Protein AF-A0A7V9MTL7-F1 (afdb_monomer)

pLDDT: mean 72.54, std 17.0, range [37.19, 96.12]

Radius of gyration: 35.77 Å; Cα contacts (8 Å, |Δi|>4): 108; chains: 1; bounding box: 99×98×56 Å

Solvent-accessible surface area (backbone atoms only — not comparable to full-atom values): 10541 Å² total; per-residue (Å²): 140,83,81,91,84,82,84,82,83,78,80,78,75,77,75,77,76,75,83,74,79,78,80,53,72,62,66,53,50,54,52,54,52,52,52,50,54,55,48,63,68,48,57,80,59,46,63,60,53,53,56,49,49,54,52,48,49,56,51,50,55,51,51,47,51,54,51,20,50,52,52,46,26,71,76,66,79,45,74,84,70,88,74,82,83,64,82,83,24,31,79,41,91,93,78,44,72,69,64,53,75,81,74,91,64,74,59,100,65,79,81,56,97,57,74,52,60,48,52,30,32,34,39,46,52,78,81,55,68,71,68,58,36,56,49,32,45,68,78,32,73,82,62,60,66,50,36,86,76,90,44,49,62,33,89,88,42,78,84,67,41,76,40,86,131

Mean predicted aligned error: 16.52 Å

Structure (mmCIF, N/CA/C/O backbone):
data_AF-A0A7V9MTL7-F1
#
_entry.id   AF-A0A7V9MTL7-F1
#
loop_
_atom_site.group_PDB
_atom_site.id
_atom_site.type_symbol
_atom_site.label_atom_id
_atom_site.label_alt_id
_atom_site.label_comp_id
_atom_site.label_asym_id
_atom_site.label_entity_id
_atom_site.label_seq_id
_atom_site.pdbx_PDB_ins_code
_atom_site.Cartn_x
_atom_site.Cartn_y
_atom_site.Cartn_z
_atom_site.occupancy
_atom_site.B_iso_or_equiv
_atom_site.auth_seq_id
_atom_site.auth_comp_id
_atom_site.auth_asym_id
_atom_site.auth_atom_id
_atom_site.pdbx_PDB_model_num
ATOM 1 N N . MET A 1 1 ? -59.223 77.685 31.265 1.00 48.25 1 MET A N 1
ATOM 2 C CA . MET A 1 1 ? -59.218 76.759 30.111 1.00 48.25 1 MET A CA 1
ATOM 3 C C . MET A 1 1 ? -57.881 76.033 30.075 1.00 48.25 1 MET A C 1
ATOM 5 O O . MET A 1 1 ? -56.875 76.731 30.037 1.00 48.25 1 MET A O 1
ATOM 9 N N . PRO A 1 2 ? -57.844 74.691 30.125 1.00 53.69 2 PRO A N 1
ATOM 10 C CA . PRO A 1 2 ? -56.607 73.936 29.947 1.00 53.69 2 PRO A CA 1
ATOM 11 C C . PRO A 1 2 ? -56.619 72.996 28.719 1.00 53.69 2 PRO A C 1
ATOM 13 O O . PRO A 1 2 ? -57.605 72.316 28.461 1.00 53.69 2 PRO A O 1
ATOM 16 N N . LEU A 1 3 ? -55.445 72.902 28.078 1.00 51.53 3 LEU A N 1
ATOM 17 C CA . LEU A 1 3 ? -54.927 71.779 27.273 1.00 51.53 3 LEU A CA 1
ATOM 18 C C . LEU A 1 3 ? -55.520 71.518 25.873 1.00 51.53 3 LEU A C 1
ATOM 20 O O . LEU A 1 3 ? -56.482 70.773 25.702 1.00 51.53 3 LEU A O 1
ATOM 24 N N . SER A 1 4 ? -54.785 71.983 24.857 1.00 64.69 4 SER A N 1
ATOM 25 C CA . SER A 1 4 ? -54.729 71.299 23.560 1.00 64.69 4 SER A CA 1
ATOM 26 C C . SER A 1 4 ? -53.882 70.025 23.701 1.00 64.69 4 SER A C 1
ATOM 28 O O . SER A 1 4 ? -52.792 70.074 24.275 1.00 64.69 4 SER A O 1
ATOM 30 N N . ARG A 1 5 ? -54.376 68.887 23.202 1.00 70.12 5 ARG A N 1
ATOM 31 C CA . ARG A 1 5 ? -53.622 67.628 23.084 1.00 70.12 5 ARG A CA 1
ATOM 32 C C . ARG A 1 5 ? -53.313 67.379 21.612 1.00 70.12 5 ARG A C 1
ATOM 34 O O . ARG A 1 5 ? -54.223 67.451 20.792 1.00 70.12 5 ARG A O 1
ATOM 41 N N . THR A 1 6 ? -52.073 67.015 21.298 1.00 70.81 6 THR A N 1
ATOM 42 C CA . THR A 1 6 ? -51.721 66.438 19.993 1.00 70.81 6 THR A CA 1
ATOM 43 C C . THR A 1 6 ? -50.582 65.434 20.167 1.00 70.81 6 THR A C 1
ATOM 45 O O . THR A 1 6 ? -49.411 65.791 20.232 1.00 70.81 6 THR A O 1
ATOM 48 N N . ASP A 1 7 ? -50.983 64.180 20.348 1.00 62.88 7 ASP A N 1
ATOM 49 C CA . ASP A 1 7 ? -50.410 62.977 19.737 1.00 62.88 7 ASP A CA 1
ATOM 50 C C . ASP A 1 7 ? -48.879 62.854 19.649 1.00 62.88 7 ASP A C 1
ATOM 52 O O . ASP A 1 7 ? -48.247 63.130 18.629 1.00 62.88 7 ASP A O 1
ATOM 56 N N . ALA A 1 8 ? -48.295 62.268 20.696 1.00 65.75 8 ALA A N 1
ATOM 57 C CA . ALA A 1 8 ? -47.058 61.513 20.547 1.00 65.75 8 ALA A CA 1
ATOM 58 C C . ALA A 1 8 ? -47.391 60.130 19.961 1.00 65.75 8 ALA A C 1
ATOM 60 O O . ALA A 1 8 ? -47.996 59.295 20.637 1.00 65.75 8 ALA A O 1
ATOM 61 N N . ASN A 1 9 ? -46.987 59.882 18.712 1.00 60.34 9 ASN A N 1
ATOM 62 C CA . ASN A 1 9 ? -47.090 58.564 18.084 1.00 60.34 9 ASN A CA 1
ATOM 63 C C . ASN A 1 9 ? -46.250 57.540 18.864 1.00 60.34 9 ASN A C 1
ATOM 65 O O . ASN A 1 9 ? -45.021 57.557 18.802 1.00 60.34 9 ASN A O 1
ATOM 69 N N . VAL A 1 10 ? -46.911 56.637 19.590 1.00 65.31 10 VAL A N 1
ATOM 70 C CA . VAL A 1 10 ? -46.244 55.523 20.274 1.00 65.31 10 VAL A CA 1
ATOM 71 C C . VAL A 1 10 ? -46.040 54.392 19.271 1.00 65.31 10 VAL A C 1
ATOM 73 O O . VAL A 1 10 ? -46.898 53.524 19.109 1.00 65.31 10 VAL A O 1
ATOM 76 N N . GLU A 1 11 ? -44.892 54.389 18.595 1.00 65.50 11 GLU A N 1
ATOM 77 C CA . GLU A 1 11 ? -44.468 53.242 17.794 1.00 65.50 11 GLU A CA 1
ATOM 78 C C . GLU A 1 11 ? -44.119 52.072 18.727 1.00 65.50 11 GLU A C 1
ATOM 80 O O . GLU A 1 11 ? -42.996 51.932 19.218 1.00 65.50 11 GLU A O 1
ATOM 85 N N . VAL A 1 12 ? -45.110 51.217 18.996 1.00 65.06 12 VAL A N 1
ATOM 86 C CA . VAL A 1 12 ? -44.913 49.962 19.729 1.00 65.06 12 VAL A CA 1
ATOM 87 C C . VAL A 1 12 ? -44.159 48.989 18.824 1.00 65.06 12 VAL A C 1
ATOM 89 O O . VAL A 1 12 ? -44.742 48.116 18.181 1.00 65.06 12 VAL A O 1
ATOM 92 N N . THR A 1 13 ? -42.835 49.128 18.787 1.00 68.38 13 THR A N 1
ATOM 93 C CA . THR A 1 13 ? -41.936 48.151 18.168 1.00 68.38 13 THR A CA 1
ATOM 94 C C . THR A 1 13 ? -42.059 46.829 18.922 1.00 68.38 13 THR A C 1
ATOM 96 O O . THR A 1 13 ? -41.440 46.606 19.965 1.00 68.38 13 THR A O 1
ATOM 99 N N . ALA A 1 14 ? -42.903 45.939 18.397 1.00 66.25 14 ALA A N 1
ATOM 100 C CA . ALA A 1 14 ? -43.161 44.621 18.955 1.00 66.25 14 ALA A CA 1
ATOM 101 C C . ALA A 1 14 ? -41.870 43.787 18.954 1.00 66.25 14 ALA A C 1
ATOM 103 O O . ALA A 1 14 ? -41.534 43.109 17.980 1.00 66.25 14 ALA A O 1
ATOM 104 N N . ARG A 1 15 ? -41.120 43.843 20.062 1.00 66.50 15 ARG A N 1
ATOM 105 C CA . ARG A 1 15 ? -39.889 43.073 20.245 1.00 66.50 15 ARG A CA 1
ATOM 106 C C . ARG A 1 15 ? -40.236 41.587 20.242 1.00 66.50 15 ARG A C 1
ATOM 108 O O . ARG A 1 15 ? -40.633 41.034 21.267 1.00 66.50 15 ARG A O 1
ATOM 115 N N . SER A 1 16 ? -40.048 40.957 19.082 1.00 68.12 16 SER A N 1
ATOM 116 C CA . SER A 1 16 ? -40.107 39.509 18.902 1.00 68.12 16 SER A CA 1
ATOM 117 C C . SER A 1 16 ? -39.233 38.846 19.963 1.00 68.12 16 SER A C 1
ATOM 119 O O . SER A 1 16 ? -38.000 38.921 19.925 1.00 68.12 16 SER A O 1
ATOM 121 N N . ARG A 1 17 ? -39.884 38.238 20.960 1.00 66.50 17 ARG A N 1
ATOM 122 C CA . ARG A 1 17 ? -39.210 37.424 21.966 1.00 66.50 17 ARG A CA 1
ATOM 123 C C . ARG A 1 17 ? -38.772 36.150 21.260 1.00 66.50 17 ARG A C 1
ATOM 125 O O . ARG A 1 17 ? -39.538 35.192 21.191 1.00 66.50 17 ARG A O 1
ATOM 132 N N . ARG A 1 18 ? -37.544 36.133 20.730 1.00 68.00 18 ARG A N 1
ATOM 133 C CA . ARG A 1 18 ? -36.897 34.868 20.367 1.00 68.00 18 ARG A CA 1
ATOM 134 C C . ARG A 1 18 ? -36.905 34.005 21.620 1.00 68.00 18 ARG A C 1
ATOM 136 O O . ARG A 1 18 ? -36.247 34.354 22.598 1.00 68.00 18 ARG A O 1
ATOM 143 N N . SER A 1 19 ? -37.678 32.924 21.586 1.00 66.81 19 SER A N 1
ATOM 144 C CA . SER A 1 19 ? -37.633 31.883 22.603 1.00 66.81 19 SER A CA 1
ATOM 145 C C . SER A 1 19 ? -36.232 31.280 22.578 1.00 66.81 19 SER A C 1
ATOM 147 O O . SER A 1 19 ? -35.924 30.426 21.751 1.00 66.81 19 SER A O 1
ATOM 149 N N . GLN A 1 20 ? -35.347 31.796 23.428 1.00 67.06 20 GLN A N 1
ATOM 150 C CA . GLN A 1 20 ? -34.104 31.120 23.750 1.00 67.06 20 GLN A CA 1
ATOM 151 C C . GLN A 1 20 ? -34.465 30.007 24.728 1.00 67.06 20 GLN A C 1
ATOM 153 O O . GLN A 1 20 ? -34.632 30.245 25.923 1.00 67.06 20 GLN A O 1
ATOM 158 N N . SER A 1 21 ? -34.638 28.799 24.194 1.00 72.38 21 SER A N 1
ATOM 159 C CA . SER A 1 21 ? -34.767 27.584 24.990 1.00 72.38 21 SER A CA 1
ATOM 160 C C . SER A 1 21 ? -33.495 27.402 25.818 1.00 72.38 21 SER A C 1
ATOM 162 O O . SER A 1 21 ? -32.448 27.027 25.285 1.00 72.38 21 SER A O 1
ATOM 164 N N . ALA A 1 22 ? -33.574 27.697 27.115 1.00 74.56 22 ALA A N 1
ATOM 165 C CA . ALA A 1 22 ? -32.512 27.371 28.051 1.00 74.56 22 ALA A CA 1
ATOM 166 C C . ALA A 1 22 ? -32.433 25.843 28.172 1.00 74.56 22 ALA A C 1
ATOM 168 O O . ALA A 1 22 ? -33.377 25.209 28.639 1.00 74.56 22 ALA A O 1
ATOM 169 N N . PHE A 1 23 ? -31.324 25.267 27.712 1.00 75.38 23 PHE A N 1
ATOM 170 C CA . PHE A 1 23 ? -31.089 23.826 27.749 1.00 75.38 23 PHE A CA 1
ATOM 171 C C . PHE A 1 23 ? -30.983 23.366 29.206 1.00 75.38 23 PHE A C 1
ATOM 173 O O . PHE A 1 23 ? -30.238 23.963 29.991 1.00 75.38 23 PHE A O 1
ATOM 180 N N . THR A 1 24 ? -31.721 22.330 29.596 1.00 88.44 24 THR A N 1
ATOM 181 C CA . THR A 1 24 ? -31.652 21.839 30.974 1.00 88.44 24 THR A CA 1
ATOM 182 C C . THR A 1 24 ? -30.359 21.054 31.198 1.00 88.44 24 THR A C 1
ATOM 184 O O . THR A 1 24 ? -29.861 20.350 30.317 1.00 88.44 24 THR A O 1
ATOM 187 N N . LEU A 1 25 ? -29.814 21.115 32.418 1.00 88.75 25 LEU A N 1
ATOM 188 C CA . LEU A 1 25 ? -28.656 20.291 32.794 1.00 88.75 25 LEU A CA 1
ATOM 189 C C . LEU A 1 25 ? -28.949 18.786 32.658 1.00 88.75 25 LEU A C 1
ATOM 191 O O . LEU A 1 25 ? -28.030 18.005 32.428 1.00 88.75 25 LEU A O 1
ATOM 195 N N . ILE A 1 26 ? -30.221 18.388 32.765 1.00 92.12 26 ILE A N 1
ATOM 196 C CA . ILE A 1 26 ? -30.679 16.999 32.642 1.00 92.12 26 ILE A CA 1
ATOM 197 C C . ILE A 1 26 ? -30.619 16.531 31.182 1.00 92.12 26 ILE A C 1
ATOM 199 O O . ILE A 1 26 ? -30.084 15.452 30.926 1.00 92.12 26 ILE A O 1
ATOM 203 N N . GLU A 1 27 ? -31.082 17.345 30.224 1.00 90.12 27 GLU A N 1
ATOM 204 C CA . GLU A 1 27 ? -30.931 17.062 28.786 1.00 90.12 27 GLU A CA 1
ATOM 205 C C . GLU A 1 27 ? -29.456 16.897 28.399 1.00 90.12 27 GLU A C 1
ATOM 207 O O . GLU A 1 27 ? -29.116 16.008 27.622 1.00 90.12 27 GLU A O 1
ATOM 212 N N . LEU A 1 28 ? -28.554 17.694 28.984 1.00 91.06 28 LEU A N 1
ATOM 213 C CA . LEU A 1 28 ? -27.120 17.561 28.716 1.00 91.06 28 LEU A CA 1
ATOM 214 C C . LEU A 1 28 ? -26.516 16.323 29.399 1.00 91.06 28 LEU A C 1
ATOM 216 O O . LEU A 1 28 ? -25.753 15.591 28.767 1.00 91.06 28 LEU A O 1
ATOM 220 N N . MET A 1 29 ? -26.890 16.044 30.655 1.00 92.75 2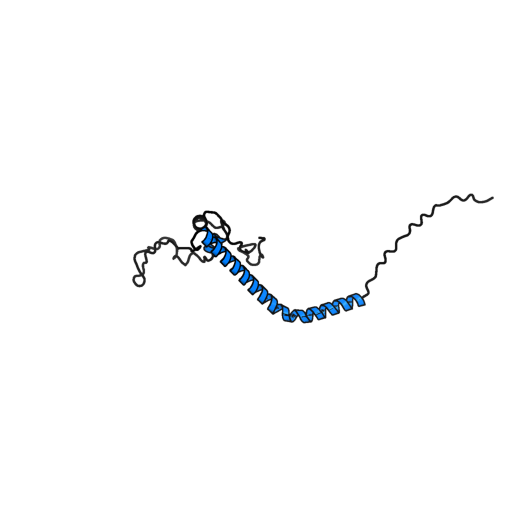9 MET A N 1
ATOM 221 C CA . MET A 1 29 ? -26.427 14.863 31.396 1.00 92.75 29 MET A CA 1
ATOM 222 C C . MET A 1 29 ? -26.808 13.543 30.721 1.00 92.75 29 MET A C 1
ATOM 224 O O . MET A 1 29 ? -25.969 12.647 30.630 1.00 92.75 29 MET A O 1
ATOM 228 N N . VAL A 1 30 ? -28.049 13.400 30.242 1.00 94.25 30 VAL A N 1
ATOM 229 C CA . VAL A 1 30 ? -28.484 12.141 29.617 1.00 94.25 30 VAL A CA 1
ATOM 230 C C . VAL A 1 30 ? -27.770 11.899 28.283 1.00 94.25 30 VAL A C 1
ATOM 232 O O . VAL A 1 30 ? -27.387 10.767 27.991 1.00 94.25 30 VAL A O 1
ATOM 235 N N . VAL A 1 31 ? -27.492 12.958 27.513 1.00 94.31 31 VAL A N 1
ATOM 236 C CA . VAL A 1 31 ? -26.747 12.863 26.249 1.00 94.31 31 VAL A CA 1
ATOM 237 C C . VAL A 1 31 ? -25.315 12.376 26.484 1.00 94.31 31 VAL A C 1
ATOM 239 O O . VAL A 1 31 ? -24.892 11.416 25.837 1.00 94.31 31 VAL A O 1
ATOM 242 N N . ILE A 1 32 ? -24.577 12.961 27.436 1.00 95.62 32 ILE A N 1
ATOM 243 C CA . ILE A 1 32 ? -23.208 12.499 27.728 1.00 95.62 32 ILE A CA 1
ATOM 244 C C . ILE A 1 32 ? -23.191 11.075 28.304 1.00 95.62 32 ILE A C 1
ATOM 246 O O . ILE A 1 32 ? -22.298 10.300 27.964 1.00 95.62 32 ILE A O 1
ATOM 250 N N . ALA A 1 33 ? -24.197 10.689 29.097 1.00 95.94 33 ALA A N 1
ATOM 251 C CA . ALA A 1 33 ? -24.318 9.328 29.618 1.00 95.94 33 ALA A CA 1
ATOM 252 C C . ALA A 1 33 ? -24.498 8.294 28.491 1.00 95.94 33 ALA A C 1
ATOM 254 O O . ALA A 1 33 ? -23.804 7.277 28.472 1.00 95.94 33 ALA A O 1
ATOM 255 N N . ILE A 1 34 ? -25.364 8.576 27.509 1.00 95.88 34 ILE A N 1
ATOM 256 C CA . ILE A 1 34 ? -25.568 7.702 26.343 1.00 95.88 34 ILE A CA 1
ATOM 257 C C . ILE A 1 34 ? -24.286 7.607 25.499 1.00 95.88 34 ILE A C 1
ATOM 259 O O . ILE A 1 34 ? -23.894 6.505 25.114 1.00 95.88 34 ILE A O 1
ATOM 263 N N . ILE A 1 35 ? -23.587 8.725 25.259 1.00 95.25 35 ILE A N 1
ATOM 264 C CA . ILE A 1 35 ? -22.317 8.729 24.508 1.00 95.25 35 ILE A CA 1
ATOM 265 C C . ILE A 1 35 ? -21.262 7.850 25.197 1.00 95.25 35 ILE A C 1
ATOM 267 O O . ILE A 1 35 ? -20.592 7.071 24.521 1.00 95.25 35 ILE A O 1
ATOM 271 N N . VAL A 1 36 ? -21.132 7.927 26.527 1.00 96.12 36 VAL A N 1
ATOM 272 C CA . VAL A 1 36 ? -20.178 7.104 27.293 1.00 96.12 36 VAL A CA 1
ATOM 273 C C . VAL A 1 36 ? -20.523 5.614 27.217 1.00 96.12 36 VAL A C 1
ATOM 275 O O . VAL A 1 36 ? -19.618 4.803 27.032 1.00 96.12 36 VAL A O 1
ATOM 278 N N . ILE A 1 37 ? -21.806 5.242 27.291 1.00 94.81 37 ILE A N 1
ATOM 279 C CA . ILE A 1 37 ? -22.243 3.841 27.149 1.00 94.81 37 ILE A CA 1
ATOM 280 C C . ILE A 1 37 ? -21.885 3.300 25.756 1.00 94.81 37 ILE A C 1
ATOM 282 O O . ILE A 1 37 ? -21.289 2.229 25.646 1.00 94.81 37 ILE A O 1
ATOM 286 N N . LEU A 1 38 ? -22.183 4.055 24.692 1.00 95.19 38 LEU A N 1
ATOM 287 C CA . LEU A 1 38 ? -21.860 3.656 23.318 1.00 95.19 38 LEU A CA 1
ATOM 288 C C . LEU A 1 38 ? -20.341 3.555 23.098 1.00 95.19 38 LEU A C 1
ATOM 290 O O . LEU A 1 38 ? -19.856 2.544 22.590 1.00 95.19 38 LEU A O 1
ATOM 294 N N . MET A 1 39 ? -19.572 4.556 23.539 1.00 92.69 39 MET A N 1
ATOM 295 C CA . MET A 1 39 ? -18.105 4.540 23.476 1.00 92.69 39 MET A CA 1
ATOM 296 C C . MET A 1 39 ? -17.506 3.358 24.250 1.00 92.69 39 MET A C 1
ATOM 298 O O . MET A 1 39 ? -16.585 2.713 23.751 1.00 92.69 39 MET A O 1
ATOM 302 N N . GLY A 1 40 ? -18.042 3.032 25.430 1.00 92.25 40 GLY A N 1
ATOM 303 C CA . GLY A 1 40 ? -17.582 1.914 26.258 1.00 92.25 40 GLY A CA 1
ATOM 304 C C . GLY A 1 40 ? -17.738 0.546 25.589 1.00 92.25 40 GLY A C 1
ATOM 305 O O . GLY A 1 40 ? -16.873 -0.314 25.754 1.00 92.25 40 GLY A O 1
ATOM 306 N N . LEU A 1 41 ? -18.788 0.358 24.782 1.00 90.56 41 LEU A N 1
ATOM 307 C CA . LEU A 1 41 ? -18.994 -0.861 23.990 1.00 90.56 41 LEU A CA 1
ATOM 308 C C . LEU A 1 41 ? -18.108 -0.907 22.731 1.00 90.56 41 LEU A C 1
ATOM 310 O O . LEU A 1 41 ? -17.660 -1.983 22.336 1.00 90.56 41 LEU A O 1
ATOM 314 N N . LEU A 1 42 ? -17.823 0.242 22.108 1.00 87.25 42 LEU A N 1
ATOM 315 C CA . LEU A 1 42 ? -17.020 0.328 20.877 1.00 87.25 42 LEU A CA 1
ATOM 316 C C . LEU A 1 42 ? -15.502 0.257 21.126 1.00 87.25 42 LEU A C 1
ATOM 318 O O . LEU A 1 42 ? -14.771 -0.346 20.336 1.00 87.25 42 LEU A O 1
ATOM 322 N N . PHE A 1 43 ? -15.012 0.847 22.220 1.00 84.69 43 PHE A N 1
ATOM 323 C CA . PHE A 1 43 ? -13.582 0.943 22.532 1.00 84.69 43 PHE A CA 1
ATOM 324 C C . PHE A 1 43 ? -12.810 -0.397 22.534 1.00 84.69 43 PHE A C 1
ATOM 326 O O . PHE A 1 43 ? -11.731 -0.439 21.933 1.00 84.69 43 PHE A O 1
ATOM 333 N N . PRO A 1 44 ? -13.299 -1.508 23.136 1.00 77.94 44 PRO A N 1
ATOM 334 C CA . PRO A 1 44 ? -12.555 -2.773 23.137 1.00 77.94 44 PRO A CA 1
ATOM 335 C C . PRO A 1 44 ? -12.389 -3.391 21.738 1.00 77.94 44 PRO A C 1
ATOM 337 O O . PRO A 1 44 ? -11.367 -4.025 21.474 1.00 77.94 44 PRO A O 1
ATOM 340 N N . ALA A 1 45 ? -13.338 -3.178 20.819 1.00 80.75 45 ALA A N 1
ATOM 341 C CA . ALA A 1 45 ? -13.287 -3.732 19.463 1.00 80.75 45 ALA A CA 1
ATOM 342 C C . ALA A 1 45 ? -12.349 -2.954 18.514 1.00 80.75 45 ALA A C 1
ATOM 344 O O . ALA A 1 45 ? -11.867 -3.496 17.517 1.00 80.75 45 ALA A O 1
ATOM 345 N N . PHE A 1 46 ? -12.053 -1.687 18.824 1.00 81.88 46 PHE A N 1
ATOM 346 C CA . PHE A 1 46 ? -11.391 -0.755 17.904 1.00 81.88 46 PHE A CA 1
ATOM 347 C C . PHE A 1 46 ? -9.962 -1.163 17.495 1.00 81.88 46 PHE A C 1
ATOM 349 O O . PHE A 1 46 ? -9.542 -0.903 16.367 1.00 81.88 46 PHE A O 1
ATOM 356 N N . ARG A 1 47 ? -9.215 -1.847 18.374 1.00 80.56 47 ARG A N 1
ATOM 357 C CA . ARG A 1 47 ? -7.814 -2.238 18.111 1.00 80.56 47 ARG A CA 1
ATOM 358 C C . ARG A 1 47 ? -7.684 -3.189 16.915 1.00 80.56 47 ARG A C 1
ATOM 360 O O . ARG A 1 47 ? -6.834 -2.975 16.056 1.00 80.56 47 ARG A O 1
ATOM 367 N N . GLY A 1 48 ? -8.568 -4.186 16.816 1.00 82.69 48 GLY A N 1
ATOM 368 C CA . GLY A 1 48 ? -8.568 -5.137 15.699 1.00 82.69 48 GLY A CA 1
ATOM 369 C C . GLY A 1 48 ? -8.891 -4.477 14.355 1.00 82.69 48 GLY A C 1
ATOM 370 O O . GLY A 1 48 ? -8.290 -4.824 13.340 1.00 82.69 48 GLY A O 1
ATOM 371 N N . VAL A 1 49 ? -9.777 -3.475 14.359 1.00 85.56 49 VAL A N 1
ATOM 372 C CA . VAL A 1 49 ? -10.138 -2.699 13.161 1.00 85.56 49 VAL A CA 1
ATOM 373 C C . VAL A 1 49 ? -8.946 -1.891 12.646 1.00 85.56 49 VAL A C 1
ATOM 375 O O . VAL A 1 49 ? -8.711 -1.869 11.441 1.00 85.56 49 VAL A O 1
ATOM 378 N N . GLN A 1 50 ? -8.137 -1.288 13.527 1.00 88.56 50 GLN A N 1
ATOM 379 C CA . GLN A 1 50 ? -6.926 -0.570 13.104 1.00 88.56 50 GLN A CA 1
ATOM 380 C C . GLN A 1 50 ? -5.911 -1.485 12.407 1.00 88.56 50 GLN A C 1
ATOM 382 O O . GLN A 1 50 ? -5.346 -1.110 11.381 1.00 88.56 50 GLN A O 1
ATOM 387 N N . ASP A 1 51 ? -5.677 -2.688 12.931 1.00 88.94 51 ASP A N 1
ATOM 388 C CA . ASP A 1 51 ? -4.718 -3.617 12.324 1.00 88.94 51 ASP A CA 1
ATOM 389 C C . ASP A 1 51 ? -5.256 -4.249 11.031 1.00 88.94 51 ASP A C 1
ATOM 391 O O . ASP A 1 51 ? -4.487 -4.495 10.099 1.00 88.94 51 ASP A O 1
ATOM 395 N N . GLN A 1 52 ? -6.574 -4.439 10.916 1.00 88.38 52 GLN A N 1
ATOM 396 C CA . GLN A 1 52 ? -7.218 -4.774 9.642 1.00 88.38 52 GLN A CA 1
ATOM 397 C C . GLN A 1 52 ? -7.118 -3.627 8.626 1.00 88.38 52 GLN A C 1
ATOM 399 O O . GLN A 1 52 ? -6.847 -3.892 7.455 1.00 88.38 52 GLN A O 1
ATOM 404 N N . ALA A 1 53 ? -7.255 -2.367 9.049 1.00 87.31 53 ALA A N 1
ATOM 405 C CA . ALA A 1 53 ? -7.088 -1.205 8.178 1.00 87.31 53 ALA A CA 1
ATOM 406 C C . ALA A 1 53 ? -5.652 -1.108 7.634 1.00 87.31 53 ALA A C 1
ATOM 408 O O . ALA A 1 53 ? -5.476 -0.993 6.425 1.00 87.31 53 ALA A O 1
ATOM 409 N N . LYS A 1 54 ? -4.624 -1.281 8.483 1.00 89.00 54 LYS A N 1
ATOM 410 C CA . LYS A 1 54 ? -3.208 -1.345 8.053 1.00 89.00 54 LYS A CA 1
ATOM 411 C C . LYS A 1 54 ? -2.965 -2.458 7.026 1.00 89.00 54 LYS A C 1
ATOM 413 O O . LYS A 1 54 ? -2.327 -2.227 6.003 1.00 89.00 54 LYS A O 1
ATOM 418 N N . LYS A 1 55 ? -3.499 -3.662 7.272 1.00 91.12 55 LYS A N 1
ATOM 419 C CA . LYS A 1 55 ? -3.403 -4.802 6.337 1.00 91.12 55 LYS A CA 1
ATOM 420 C C . LYS A 1 55 ? -4.129 -4.535 5.017 1.00 91.12 55 LYS A C 1
ATOM 422 O O . LYS A 1 55 ? -3.641 -4.930 3.963 1.00 91.12 55 LYS A O 1
ATOM 427 N N . THR A 1 56 ? -5.278 -3.866 5.072 1.00 91.38 56 THR A N 1
ATOM 428 C CA . THR A 1 56 ? -6.065 -3.495 3.888 1.00 91.38 56 THR A CA 1
ATOM 429 C C . THR A 1 56 ? -5.338 -2.441 3.059 1.00 91.38 56 THR A C 1
ATOM 431 O O . THR A 1 56 ? -5.256 -2.597 1.846 1.00 91.38 56 THR A O 1
ATOM 434 N N . GLN A 1 57 ? -4.728 -1.438 3.702 1.00 88.94 57 GLN A N 1
ATOM 435 C CA . GLN A 1 57 ? -3.881 -0.451 3.032 1.00 88.94 57 GLN A CA 1
ATOM 436 C C . GLN A 1 57 ? -2.720 -1.134 2.299 1.00 88.94 57 GLN A C 1
ATOM 438 O O . GLN A 1 57 ? -2.647 -1.043 1.079 1.00 88.94 57 GLN A O 1
ATOM 443 N N . ALA A 1 58 ? -1.915 -1.938 3.002 1.00 88.94 58 ALA A N 1
ATOM 444 C CA . ALA A 1 58 ? -0.789 -2.651 2.392 1.00 88.94 58 ALA A CA 1
ATOM 445 C C . ALA A 1 58 ? -1.217 -3.572 1.229 1.00 88.94 58 ALA A C 1
ATOM 447 O O . ALA A 1 58 ? -0.517 -3.681 0.224 1.00 88.94 58 ALA A O 1
ATOM 448 N N . LYS A 1 59 ? -2.392 -4.216 1.324 1.00 92.88 59 LYS A N 1
ATOM 449 C CA . LYS A 1 59 ? -2.966 -4.998 0.218 1.00 92.88 59 LYS A CA 1
ATOM 450 C C . LYS A 1 59 ? -3.321 -4.116 -0.986 1.00 92.88 59 LYS A C 1
ATOM 452 O O . LYS A 1 59 ? -3.077 -4.525 -2.123 1.00 92.88 59 LYS A O 1
ATOM 457 N N . ASN A 1 60 ? -3.896 -2.938 -0.758 1.00 90.25 60 ASN A N 1
ATOM 458 C CA . ASN A 1 60 ? -4.234 -1.994 -1.821 1.00 90.25 60 ASN A CA 1
ATOM 459 C C . ASN A 1 60 ? -2.965 -1.452 -2.497 1.00 90.25 60 ASN A C 1
ATOM 461 O O . ASN A 1 60 ? -2.906 -1.436 -3.723 1.00 90.25 60 ASN A O 1
ATOM 465 N N . ASP A 1 61 ? -1.937 -1.103 -1.722 1.00 88.75 61 ASP A N 1
ATOM 466 C CA . ASP A 1 61 ? -0.645 -0.621 -2.229 1.00 88.75 61 ASP A CA 1
ATOM 467 C C . ASP A 1 61 ? 0.032 -1.6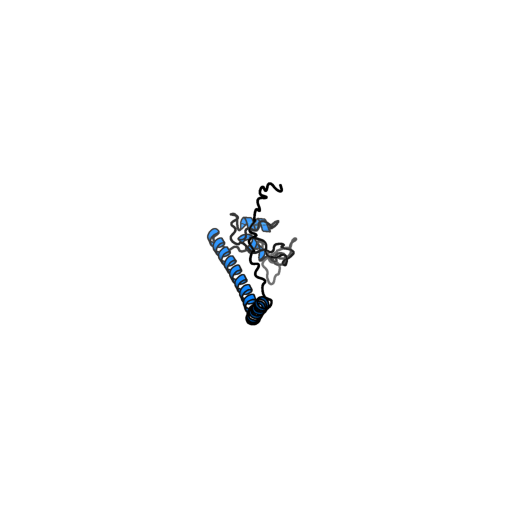83 -3.119 1.00 88.75 61 ASP A C 1
ATOM 469 O O . ASP A 1 61 ? 0.429 -1.404 -4.251 1.00 88.75 61 ASP A O 1
ATOM 473 N N . LEU A 1 62 ? 0.066 -2.947 -2.672 1.00 89.62 62 LEU A N 1
ATOM 474 C CA . LEU A 1 62 ? 0.553 -4.070 -3.486 1.00 89.62 62 LEU A CA 1
ATOM 475 C C . LEU A 1 62 ? -0.280 -4.282 -4.760 1.00 89.62 62 LEU A C 1
ATOM 477 O O . LEU A 1 62 ? 0.273 -4.588 -5.814 1.00 89.62 62 LEU A O 1
ATOM 481 N N . THR A 1 63 ? -1.601 -4.096 -4.689 1.00 92.75 63 THR A N 1
ATOM 482 C CA . THR A 1 63 ? -2.491 -4.223 -5.857 1.00 92.75 63 THR A CA 1
ATOM 483 C C . THR A 1 63 ? -2.206 -3.132 -6.897 1.00 92.75 63 THR A C 1
ATOM 485 O O . THR A 1 63 ? -2.213 -3.415 -8.097 1.00 92.75 63 THR A O 1
ATOM 488 N N . GLN A 1 64 ? -1.883 -1.910 -6.460 1.00 91.31 64 GLN A N 1
ATOM 489 C CA . GLN A 1 64 ? -1.438 -0.829 -7.346 1.00 91.31 64 GLN A CA 1
ATOM 490 C C . GLN A 1 64 ? -0.103 -1.172 -8.018 1.00 91.31 64 GLN A C 1
ATOM 492 O O . GLN A 1 64 ? 0.004 -1.044 -9.235 1.00 91.31 64 GLN A O 1
ATOM 497 N N . ILE A 1 65 ? 0.880 -1.687 -7.268 1.00 89.81 65 ILE A N 1
ATOM 498 C CA . ILE A 1 65 ? 2.183 -2.105 -7.818 1.00 89.81 65 ILE A CA 1
ATOM 499 C C . ILE A 1 65 ? 2.013 -3.212 -8.870 1.00 89.81 65 ILE A C 1
ATOM 501 O O . ILE A 1 65 ? 2.554 -3.098 -9.967 1.00 89.81 65 ILE A O 1
ATOM 505 N N . VAL A 1 66 ? 1.223 -4.255 -8.588 1.00 91.75 66 VAL A N 1
ATOM 506 C CA . VAL A 1 66 ? 0.950 -5.339 -9.555 1.00 91.75 66 VAL A CA 1
ATOM 507 C C . VAL A 1 66 ? 0.281 -4.797 -10.823 1.00 91.75 66 VAL A C 1
ATOM 509 O O . VAL A 1 66 ? 0.654 -5.176 -11.933 1.00 91.75 66 VAL A O 1
ATOM 512 N N . THR A 1 67 ? -0.671 -3.874 -10.676 1.00 94.19 67 THR A N 1
ATOM 513 C CA . THR A 1 67 ? -1.345 -3.233 -11.816 1.00 94.19 67 THR A CA 1
ATOM 514 C C . THR A 1 67 ? -0.364 -2.395 -12.644 1.00 94.19 67 THR A C 1
ATOM 516 O O . THR A 1 67 ? -0.352 -2.509 -13.868 1.00 94.19 67 THR A O 1
ATOM 519 N N . ALA A 1 68 ? 0.511 -1.627 -11.988 1.00 91.19 68 ALA A N 1
ATOM 520 C CA . ALA A 1 68 ? 1.544 -0.818 -12.630 1.00 91.19 68 ALA A CA 1
ATOM 521 C C . ALA A 1 68 ? 2.560 -1.672 -13.409 1.00 91.19 68 ALA A C 1
ATOM 523 O O . ALA A 1 68 ? 2.886 -1.351 -14.551 1.00 91.19 68 ALA A O 1
ATOM 524 N N . VAL A 1 69 ? 3.018 -2.791 -12.835 1.00 90.56 69 VAL A N 1
ATOM 525 C CA . VAL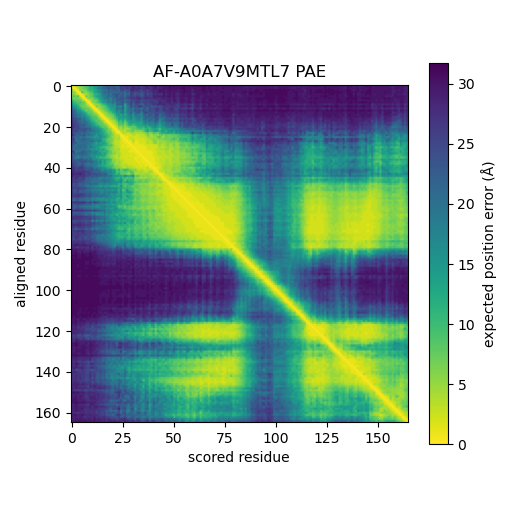 A 1 69 ? 3.939 -3.734 -13.498 1.00 90.56 69 VAL A CA 1
ATOM 526 C C . VAL A 1 69 ? 3.294 -4.375 -14.731 1.00 90.56 69 VAL A C 1
ATOM 528 O O . VAL A 1 69 ? 3.935 -4.462 -15.778 1.00 90.56 69 VAL A O 1
ATOM 531 N N . ASN A 1 70 ? 2.022 -4.775 -14.645 1.00 92.69 70 ASN A N 1
ATOM 532 C CA . ASN A 1 70 ? 1.293 -5.340 -15.785 1.00 92.69 70 ASN A CA 1
ATOM 533 C C . ASN A 1 70 ? 1.054 -4.299 -16.894 1.00 92.69 70 ASN A C 1
ATOM 535 O O . ASN A 1 70 ? 1.173 -4.618 -18.078 1.00 92.69 70 ASN A O 1
ATOM 539 N N . ALA A 1 71 ? 0.767 -3.046 -16.530 1.00 92.62 71 ALA A N 1
ATOM 540 C CA . ALA A 1 71 ? 0.648 -1.944 -17.483 1.00 92.62 71 ALA A CA 1
ATOM 541 C C . ALA A 1 71 ? 1.994 -1.634 -18.168 1.00 92.62 71 ALA A C 1
ATO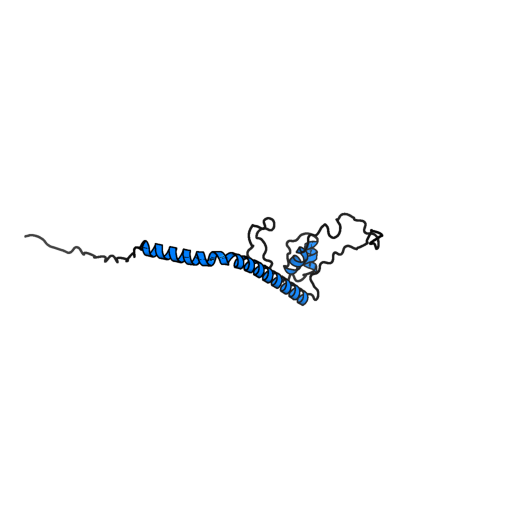M 543 O O . ALA A 1 71 ? 2.038 -1.504 -19.390 1.00 92.62 71 ALA A O 1
ATOM 544 N N . TYR A 1 72 ? 3.102 -1.622 -17.416 1.00 91.38 72 TYR A N 1
ATOM 545 C CA . TYR A 1 72 ? 4.454 -1.486 -17.968 1.00 91.38 72 TYR A CA 1
ATOM 546 C C . TYR A 1 72 ? 4.789 -2.629 -18.944 1.00 91.38 72 TYR A C 1
ATOM 548 O O . TYR A 1 72 ? 5.284 -2.376 -20.042 1.00 91.38 72 TYR A O 1
ATOM 556 N N . TYR A 1 73 ? 4.472 -3.882 -18.589 1.00 88.00 73 TYR A N 1
ATOM 557 C CA . TYR A 1 73 ? 4.666 -5.033 -19.479 1.00 88.00 73 TYR A CA 1
ATOM 558 C C . TYR A 1 73 ? 3.830 -4.921 -20.764 1.00 88.00 73 TYR A C 1
ATOM 560 O O . TYR A 1 73 ? 4.313 -5.261 -21.841 1.00 88.00 73 TYR A O 1
ATOM 568 N N . THR A 1 74 ? 2.604 -4.399 -20.666 1.00 92.38 74 THR A N 1
ATOM 569 C CA . THR A 1 74 ? 1.714 -4.184 -21.820 1.00 92.38 74 THR A CA 1
ATOM 570 C C . THR A 1 74 ? 2.269 -3.133 -22.788 1.00 92.38 74 THR A C 1
ATOM 572 O O . THR A 1 74 ? 2.163 -3.310 -23.998 1.00 92.38 74 THR A O 1
ATOM 575 N N . GLU A 1 75 ? 2.894 -2.069 -22.276 1.00 90.75 75 GLU A N 1
ATOM 576 C CA . GLU A 1 75 ? 3.504 -1.008 -23.091 1.00 90.75 75 GLU A CA 1
ATOM 577 C C . GLU A 1 75 ? 4.856 -1.426 -23.699 1.00 90.75 75 GLU A C 1
ATOM 579 O O . GLU A 1 75 ? 5.140 -1.131 -24.858 1.00 90.75 75 GLU A O 1
ATOM 584 N N . TYR A 1 76 ? 5.708 -2.111 -22.927 1.00 85.75 76 TYR A N 1
ATOM 585 C CA . TYR A 1 76 ? 7.118 -2.323 -23.282 1.00 85.75 76 TYR A CA 1
ATOM 586 C C . TYR A 1 76 ? 7.516 -3.776 -23.587 1.00 85.75 76 TYR A C 1
ATOM 588 O O . TYR A 1 76 ? 8.682 -4.019 -23.910 1.00 85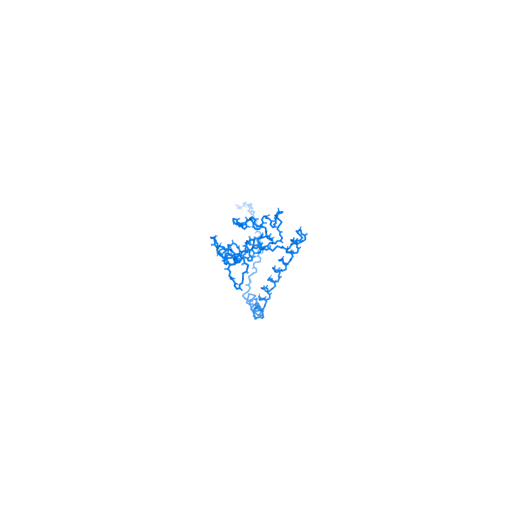.75 76 TYR A O 1
ATOM 596 N N . GLY A 1 77 ? 6.600 -4.742 -23.459 1.00 84.62 77 GLY A N 1
ATOM 597 C CA . GLY A 1 77 ? 6.817 -6.170 -23.748 1.00 84.62 77 GLY A CA 1
ATOM 598 C C . GLY A 1 77 ? 7.804 -6.893 -22.818 1.00 84.62 77 GLY A C 1
ATOM 599 O O . GLY A 1 77 ? 8.147 -8.052 -23.054 1.00 84.62 77 GLY A O 1
ATOM 600 N N . LYS A 1 78 ? 8.285 -6.218 -21.771 1.00 82.62 78 LYS A N 1
ATOM 601 C CA . LYS A 1 78 ? 9.272 -6.709 -20.800 1.00 82.62 78 LYS A CA 1
ATOM 602 C C . LYS A 1 78 ? 8.913 -6.229 -19.399 1.00 82.62 78 LYS A C 1
ATOM 604 O O . LYS A 1 78 ? 8.213 -5.234 -19.247 1.00 82.62 78 LYS A O 1
ATOM 609 N N . TYR A 1 79 ? 9.398 -6.922 -18.374 1.00 84.19 79 TYR A N 1
ATOM 610 C CA . TYR A 1 79 ? 9.266 -6.460 -16.992 1.00 84.19 79 TYR A CA 1
ATOM 611 C C . TYR A 1 79 ? 10.285 -5.349 -16.677 1.00 84.19 79 TYR A C 1
ATOM 613 O O . TYR A 1 79 ? 11.348 -5.315 -17.304 1.00 84.19 79 TYR A O 1
ATOM 621 N N . PRO A 1 80 ? 9.999 -4.456 -15.711 1.00 75.88 80 PRO A N 1
ATOM 622 C CA . PRO A 1 80 ? 10.932 -3.426 -15.262 1.00 75.88 80 PRO A CA 1
ATOM 623 C C . PRO A 1 80 ? 11.989 -4.057 -14.341 1.00 75.88 80 PRO A C 1
ATOM 625 O O . PRO A 1 80 ? 11.926 -3.942 -13.121 1.00 75.88 80 PRO A O 1
ATOM 628 N N . VAL A 1 81 ? 12.935 -4.789 -14.930 1.00 69.75 81 VAL A N 1
ATOM 629 C CA . VAL A 1 81 ? 14.023 -5.473 -14.217 1.00 69.75 81 VAL A CA 1
ATOM 630 C C . VAL A 1 81 ? 15.336 -4.714 -14.378 1.00 69.75 81 VAL A C 1
ATOM 632 O O . VAL A 1 81 ? 15.714 -4.337 -15.486 1.00 69.75 81 VAL A O 1
ATOM 635 N N . TYR A 1 82 ? 16.047 -4.502 -13.272 1.00 61.06 82 TYR A N 1
ATOM 636 C CA . TYR A 1 82 ? 17.402 -3.964 -13.306 1.00 61.06 82 TYR A CA 1
ATOM 637 C C . TYR A 1 82 ? 18.398 -5.093 -13.570 1.00 61.06 82 TYR A C 1
ATOM 639 O O . TYR A 1 82 ? 18.538 -6.011 -12.763 1.00 61.06 82 TYR A O 1
ATOM 647 N N . TYR A 1 83 ? 19.105 -5.010 -14.695 1.00 51.91 83 TYR A N 1
ATOM 648 C CA . TYR A 1 83 ? 20.301 -5.805 -14.935 1.00 51.91 83 TYR A CA 1
ATOM 649 C C . TYR A 1 83 ? 21.507 -4.929 -14.623 1.00 51.91 83 TYR A C 1
ATOM 651 O O . TYR A 1 83 ? 21.790 -3.987 -15.363 1.00 51.91 83 TYR A O 1
ATOM 659 N N . ALA A 1 84 ? 22.229 -5.243 -13.548 1.00 52.78 84 ALA A N 1
ATOM 660 C CA . ALA A 1 84 ? 23.518 -4.625 -13.281 1.00 52.78 84 ALA A CA 1
ATOM 661 C C . ALA A 1 84 ? 24.502 -5.042 -14.386 1.00 52.78 84 ALA A C 1
ATOM 663 O O . ALA A 1 84 ? 25.122 -6.101 -14.313 1.00 52.78 84 ALA A O 1
ATOM 664 N N . THR A 1 85 ? 24.651 -4.214 -15.422 1.00 46.47 85 THR A N 1
ATOM 665 C CA . THR A 1 85 ? 25.631 -4.409 -16.502 1.00 46.47 85 THR A CA 1
ATOM 666 C C . THR A 1 85 ? 27.039 -4.032 -16.043 1.00 46.47 85 THR A C 1
ATOM 668 O O . THR A 1 85 ? 27.739 -3.262 -16.700 1.00 46.47 85 THR A O 1
ATOM 671 N N . ALA A 1 86 ? 27.467 -4.579 -14.906 1.00 48.84 86 ALA A N 1
ATOM 672 C CA . ALA A 1 86 ? 28.881 -4.819 -14.698 1.00 48.84 86 ALA A CA 1
ATOM 673 C C . ALA A 1 86 ? 29.275 -5.951 -15.658 1.00 48.84 86 ALA A C 1
ATOM 675 O O . ALA A 1 86 ? 28.604 -6.989 -15.668 1.00 48.84 86 ALA A O 1
ATOM 676 N N . PRO A 1 87 ? 30.341 -5.805 -16.462 1.00 43.16 87 PRO A N 1
ATOM 677 C CA . PRO A 1 87 ? 31.018 -6.960 -17.016 1.00 43.16 87 PRO A CA 1
ATOM 678 C C . PRO A 1 87 ? 31.487 -7.796 -15.825 1.00 43.16 87 PRO A C 1
ATOM 680 O O . PRO A 1 87 ? 32.466 -7.455 -15.163 1.00 43.16 87 PRO A O 1
ATOM 683 N N . VAL A 1 88 ? 30.748 -8.860 -15.509 1.00 45.00 88 VAL A N 1
ATOM 684 C CA . VAL A 1 88 ? 31.250 -9.902 -14.622 1.00 45.00 88 VAL A CA 1
ATOM 685 C C . VAL A 1 88 ? 32.384 -10.579 -15.364 1.00 45.00 88 VAL A C 1
ATOM 687 O O . VAL A 1 88 ? 32.198 -11.453 -16.203 1.00 45.00 88 VAL A O 1
ATOM 690 N N . THR A 1 89 ? 33.579 -10.114 -15.057 1.00 44.38 89 THR A N 1
ATOM 691 C CA . THR A 1 89 ? 34.821 -10.841 -15.201 1.00 44.38 89 THR A CA 1
ATOM 692 C C . THR A 1 89 ? 35.121 -11.378 -13.791 1.00 44.38 89 THR A C 1
ATOM 694 O O . THR A 1 89 ? 35.654 -10.672 -12.956 1.00 44.38 89 THR A O 1
ATOM 697 N N . PRO A 1 90 ? 34.675 -12.569 -13.374 1.00 45.38 90 PRO A N 1
ATOM 698 C CA . PRO A 1 90 ? 34.853 -12.991 -11.982 1.00 45.38 90 PRO A CA 1
ATOM 699 C C . PRO A 1 90 ? 36.337 -13.226 -11.644 1.00 45.38 90 PRO A C 1
ATOM 701 O O . PRO A 1 90 ? 37.100 -13.656 -12.508 1.00 45.38 90 PRO A O 1
ATOM 704 N N . THR A 1 91 ? 36.765 -12.942 -10.410 1.00 47.50 91 THR A N 1
ATOM 705 C CA . THR A 1 91 ? 38.171 -13.143 -9.989 1.00 47.50 91 THR A CA 1
ATOM 706 C C . THR A 1 91 ? 38.262 -13.763 -8.597 1.00 47.50 91 THR A C 1
ATOM 708 O O . THR A 1 91 ? 38.821 -13.186 -7.669 1.00 47.50 91 THR A O 1
ATOM 711 N N . ASP A 1 92 ? 37.690 -14.953 -8.469 1.00 47.41 92 ASP A N 1
ATOM 712 C CA . ASP A 1 92 ? 37.800 -15.833 -7.306 1.00 47.41 92 ASP A CA 1
ATOM 713 C C . ASP A 1 92 ? 37.836 -17.264 -7.840 1.00 47.41 92 ASP A C 1
ATOM 715 O O . ASP A 1 92 ? 36.785 -17.778 -8.191 1.00 47.41 92 ASP A O 1
ATOM 719 N N . SER A 1 93 ? 39.011 -17.891 -7.969 1.00 53.50 93 SER A N 1
ATOM 720 C CA . SER A 1 93 ? 39.213 -19.146 -8.725 1.00 53.50 93 SER A CA 1
ATOM 721 C C . SER A 1 93 ? 38.384 -20.364 -8.280 1.00 53.50 93 SER A C 1
ATOM 723 O O . SER A 1 93 ? 38.352 -21.334 -9.032 1.00 53.50 93 SER A O 1
ATOM 725 N N . ASP A 1 94 ? 37.679 -20.308 -7.143 1.00 53.53 94 ASP A N 1
ATOM 726 C CA . ASP A 1 94 ? 36.703 -21.333 -6.728 1.00 53.53 94 ASP A CA 1
ATOM 727 C C . ASP A 1 94 ? 35.225 -20.950 -7.024 1.00 53.53 94 ASP A C 1
ATOM 729 O O . ASP A 1 94 ? 34.332 -21.791 -6.915 1.00 53.53 94 ASP A O 1
ATOM 733 N N . PHE A 1 95 ? 34.969 -19.721 -7.497 1.00 53.31 95 PHE A N 1
ATOM 734 C CA . PHE A 1 95 ? 33.698 -19.209 -8.047 1.00 53.31 95 PHE A CA 1
ATOM 735 C C . PHE A 1 95 ? 33.894 -18.312 -9.305 1.00 53.31 95 PHE A C 1
ATOM 737 O O . PHE A 1 95 ? 33.166 -17.335 -9.508 1.00 53.31 95 PHE A O 1
ATOM 744 N N . SER A 1 96 ? 34.875 -18.625 -10.170 1.00 44.03 96 SER A N 1
ATOM 745 C CA . SER A 1 96 ? 35.358 -17.721 -11.240 1.00 44.03 96 SER A CA 1
ATOM 746 C C . SER A 1 96 ? 35.032 -18.117 -12.689 1.00 44.03 96 SER A C 1
ATOM 748 O O . SER A 1 96 ? 35.319 -19.242 -13.086 1.00 44.03 96 SER A O 1
ATOM 750 N N . ASP A 1 97 ? 34.696 -17.136 -13.541 1.00 47.62 97 ASP A N 1
ATOM 751 C CA . ASP A 1 97 ? 35.376 -16.968 -14.844 1.00 47.62 97 ASP A CA 1
ATOM 752 C C . ASP A 1 97 ? 36.624 -16.055 -14.682 1.00 47.62 97 ASP A C 1
ATOM 754 O O . ASP A 1 97 ? 37.501 -16.391 -13.892 1.00 47.62 97 ASP A O 1
ATOM 758 N N . ASN A 1 98 ? 36.783 -14.938 -15.419 1.00 41.44 98 ASN A N 1
ATOM 759 C CA . ASN A 1 98 ? 38.097 -14.268 -15.543 1.00 41.44 98 ASN A CA 1
ATOM 760 C C . ASN A 1 98 ? 38.101 -12.712 -15.506 1.00 41.44 98 ASN A C 1
ATOM 762 O O . ASN A 1 98 ? 37.947 -12.092 -16.556 1.00 41.44 98 ASN A O 1
ATOM 766 N N . GLY A 1 99 ? 38.429 -12.076 -14.365 1.00 44.47 99 GLY A N 1
ATOM 767 C CA . GLY A 1 99 ? 39.324 -10.892 -14.331 1.00 44.47 99 GLY A CA 1
ATOM 768 C C . GLY A 1 99 ? 38.792 -9.461 -14.058 1.00 44.47 99 GLY A C 1
ATOM 769 O O . GLY A 1 99 ? 39.284 -8.514 -14.671 1.00 44.47 99 GLY A O 1
ATOM 770 N N . ALA A 1 100 ? 37.815 -9.238 -13.178 1.00 46.00 100 ALA A N 1
ATOM 771 C CA . ALA A 1 100 ? 37.342 -7.922 -12.728 1.00 46.00 100 ALA A CA 1
ATOM 772 C C . ALA A 1 100 ? 38.287 -7.366 -11.670 1.00 46.00 100 ALA A C 1
ATOM 774 O O . ALA A 1 100 ? 38.071 -7.490 -10.462 1.00 46.00 100 ALA A O 1
ATOM 775 N N . THR A 1 101 ? 39.320 -6.682 -12.143 1.00 42.53 101 THR A N 1
ATOM 776 C CA . THR A 1 101 ? 40.033 -5.695 -11.339 1.00 42.53 101 THR A CA 1
ATOM 777 C C . THR A 1 101 ? 39.024 -4.677 -10.805 1.00 42.53 101 THR A C 1
ATOM 779 O O . THR A 1 101 ? 38.456 -3.903 -11.574 1.00 42.53 101 THR A O 1
ATOM 782 N N . VAL A 1 102 ? 38.809 -4.661 -9.488 1.00 50.59 102 VAL A N 1
ATOM 783 C CA . VAL A 1 102 ? 37.944 -3.683 -8.813 1.00 50.59 102 VAL A CA 1
ATOM 784 C C . VAL A 1 102 ? 38.579 -2.292 -8.916 1.00 50.59 102 VAL A C 1
ATOM 786 O O . VAL A 1 102 ? 39.424 -1.910 -8.107 1.00 50.59 102 VAL A O 1
ATOM 789 N N . VAL A 1 103 ? 38.184 -1.524 -9.934 1.00 43.28 103 VAL A N 1
ATOM 790 C CA . VAL A 1 103 ? 38.574 -0.120 -10.116 1.00 43.28 103 VAL A CA 1
ATOM 791 C C . VAL A 1 103 ? 37.448 0.811 -9.668 1.00 43.28 103 VAL A C 1
ATOM 793 O O . VAL A 1 103 ? 36.505 1.053 -10.408 1.00 43.28 103 VAL A O 1
ATO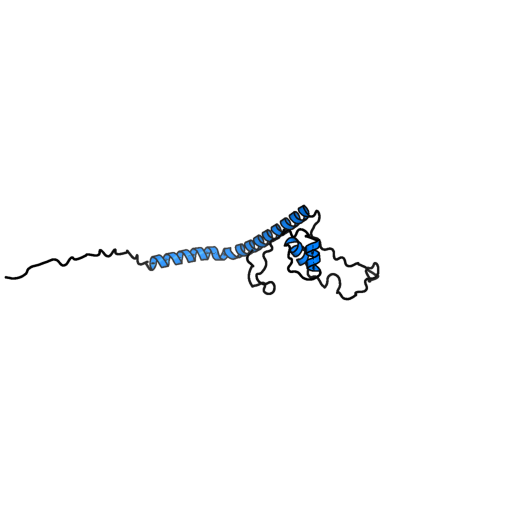M 796 N N . ASN A 1 104 ? 37.590 1.368 -8.459 1.00 44.81 104 ASN A N 1
ATOM 797 C CA . ASN A 1 104 ? 36.750 2.434 -7.886 1.00 44.81 104 ASN A CA 1
ATOM 798 C C . ASN A 1 104 ? 35.229 2.232 -8.010 1.00 44.81 104 ASN A C 1
ATOM 800 O O . ASN A 1 104 ? 34.531 2.907 -8.762 1.00 44.81 104 ASN A O 1
ATOM 804 N N . GLY A 1 105 ? 34.724 1.345 -7.166 1.00 40.84 105 GLY A N 1
ATOM 805 C CA . GLY A 1 105 ? 33.309 1.089 -6.952 1.00 40.84 105 GLY A CA 1
ATOM 806 C C . GLY A 1 105 ? 33.220 -0.227 -6.206 1.00 40.84 105 GLY A C 1
ATOM 807 O O . GLY A 1 105 ? 33.804 -1.209 -6.661 1.00 40.84 105 GLY A O 1
ATOM 808 N N . GLY A 1 106 ? 32.579 -0.234 -5.035 1.00 37.19 106 GLY A N 1
ATOM 809 C CA . GLY A 1 106 ? 32.327 -1.486 -4.324 1.00 37.19 106 GLY A CA 1
ATOM 810 C C . GLY A 1 106 ? 31.526 -2.444 -5.203 1.00 37.19 106 GLY A C 1
ATOM 811 O O . GLY A 1 106 ? 30.935 -2.031 -6.203 1.00 37.19 106 GLY A O 1
ATOM 812 N N . ASP A 1 107 ? 31.535 -3.719 -4.831 1.00 41.97 107 ASP A N 1
ATOM 813 C CA . ASP A 1 107 ? 30.805 -4.781 -5.516 1.00 41.97 107 ASP A CA 1
ATOM 814 C C . ASP A 1 107 ? 29.362 -4.382 -5.894 1.00 41.97 107 ASP A C 1
ATOM 816 O O . ASP A 1 107 ? 28.726 -3.520 -5.278 1.00 41.97 107 ASP A O 1
ATOM 820 N N . ALA A 1 108 ? 28.821 -5.045 -6.917 1.00 44.28 108 ALA A N 1
ATOM 821 C CA . ALA A 1 108 ? 27.517 -4.724 -7.500 1.00 44.28 108 ALA A CA 1
ATOM 822 C C . ALA A 1 108 ? 26.303 -4.966 -6.564 1.00 44.28 108 ALA A C 1
ATOM 824 O O . ALA A 1 108 ? 25.167 -4.907 -7.030 1.00 44.28 108 ALA A O 1
ATOM 825 N N . PHE A 1 109 ? 26.528 -5.215 -5.266 1.00 43.06 109 PHE A N 1
ATOM 826 C CA . PHE A 1 109 ? 25.510 -5.309 -4.219 1.00 43.06 109 PHE A CA 1
ATOM 827 C C . PHE A 1 109 ? 25.720 -4.329 -3.042 1.00 43.06 109 PHE A C 1
ATOM 829 O O . PHE A 1 109 ? 24.739 -3.991 -2.380 1.00 43.06 109 PHE A O 1
ATOM 836 N N . THR A 1 110 ? 26.927 -3.810 -2.774 1.00 42.06 110 THR A N 1
ATOM 837 C CA . THR A 1 110 ? 27.177 -2.895 -1.634 1.00 42.06 110 THR A CA 1
ATOM 838 C C . THR A 1 110 ? 26.771 -1.445 -1.868 1.00 42.06 110 THR A C 1
ATOM 840 O O . THR A 1 110 ? 26.558 -0.722 -0.897 1.00 42.06 110 THR A O 1
ATOM 843 N N . ASN A 1 111 ? 26.649 -0.998 -3.121 1.00 42.72 111 ASN A N 1
ATOM 844 C CA . ASN A 1 111 ? 26.366 0.411 -3.437 1.00 42.72 111 ASN A CA 1
ATOM 845 C C . ASN A 1 111 ? 24.916 0.709 -3.850 1.00 42.72 111 ASN A C 1
ATOM 847 O O . ASN A 1 111 ? 24.622 1.847 -4.202 1.00 42.72 111 ASN A O 1
ATOM 851 N N . MET A 1 112 ? 24.003 -0.269 -3.792 1.00 44.19 112 MET A N 1
ATOM 852 C CA . MET A 1 112 ? 22.599 -0.075 -4.178 1.00 44.19 112 MET A CA 1
ATOM 853 C C . MET A 1 112 ? 21.635 -0.859 -3.276 1.00 44.19 112 MET A C 1
ATOM 855 O O . MET A 1 112 ? 21.287 -2.006 -3.548 1.00 44.19 112 MET A O 1
ATOM 859 N N . GLY A 1 113 ? 21.117 -0.206 -2.229 1.00 45.94 113 GLY A N 1
ATOM 860 C CA . GLY A 1 113 ? 19.970 -0.690 -1.441 1.00 45.94 113 GLY A CA 1
ATOM 861 C C . GLY A 1 113 ? 18.635 -0.559 -2.192 1.00 45.94 113 GLY A C 1
ATOM 862 O O . GLY A 1 113 ? 17.659 -0.045 -1.648 1.00 45.94 113 GLY A O 1
ATOM 863 N N . GLU A 1 114 ? 18.600 -0.934 -3.472 1.00 53.31 114 GLU A N 1
ATOM 864 C CA . GLU A 1 114 ? 17.683 -0.341 -4.449 1.00 53.31 114 GLU A CA 1
ATOM 865 C C . GLU A 1 114 ? 16.600 -1.295 -4.969 1.00 53.31 114 GLU A C 1
ATOM 867 O O . GLU A 1 114 ? 16.543 -1.648 -6.143 1.00 53.31 114 GLU A O 1
ATOM 872 N N . ASN A 1 115 ? 15.600 -1.549 -4.118 1.00 48.97 115 ASN A N 1
ATOM 873 C CA . ASN A 1 115 ? 14.230 -1.734 -4.622 1.00 48.97 115 ASN A CA 1
ATOM 874 C C . ASN A 1 115 ? 13.652 -0.408 -5.194 1.00 48.97 115 ASN A C 1
ATOM 876 O O . ASN A 1 115 ? 12.579 -0.399 -5.793 1.00 48.97 115 ASN A O 1
ATOM 880 N N . SER A 1 116 ? 14.372 0.713 -5.012 1.00 60.97 116 SER A N 1
ATOM 881 C CA . SER A 1 116 ? 14.036 2.044 -5.534 1.00 60.97 116 SER A CA 1
ATOM 882 C C . SER A 1 116 ? 13.915 2.052 -7.056 1.00 60.97 116 SER A C 1
ATOM 884 O O . SER A 1 116 ? 12.866 2.432 -7.553 1.00 60.97 116 SER A O 1
ATOM 886 N N . LEU A 1 117 ? 14.907 1.536 -7.799 1.00 69.56 117 LEU A N 1
ATOM 887 C CA . LEU A 1 117 ? 14.970 1.658 -9.267 1.00 69.56 117 LEU A CA 1
ATOM 888 C C . LEU A 1 117 ? 13.703 1.190 -9.989 1.00 69.56 117 LEU A C 1
ATOM 890 O O . LEU A 1 117 ? 13.254 1.830 -10.935 1.00 69.56 117 LEU A O 1
ATOM 894 N N . VAL A 1 118 ? 13.103 0.082 -9.548 1.00 76.81 118 VAL A N 1
ATOM 895 C CA . VAL A 1 118 ? 11.874 -0.447 -10.159 1.00 76.81 118 VAL A CA 1
ATOM 896 C C . VAL A 1 118 ? 10.687 0.476 -9.873 1.00 76.81 118 VAL A C 1
ATOM 898 O O . VAL A 1 118 ? 9.892 0.763 -10.768 1.00 76.81 118 VAL A O 1
ATOM 901 N N . ILE A 1 119 ? 10.587 0.987 -8.644 1.00 79.75 119 ILE A N 1
ATOM 902 C CA . ILE A 1 119 ? 9.574 1.971 -8.250 1.00 79.75 119 ILE A CA 1
ATOM 903 C C . ILE A 1 119 ? 9.807 3.310 -8.958 1.00 79.75 119 ILE A C 1
ATOM 905 O O . ILE A 1 119 ? 8.836 3.928 -9.383 1.00 79.75 119 ILE A O 1
ATOM 909 N N . ASP A 1 120 ? 11.052 3.731 -9.170 1.00 78.44 120 ASP A N 1
ATOM 910 C CA . ASP A 1 120 ? 11.420 4.961 -9.876 1.00 78.44 120 ASP A CA 1
ATOM 911 C C . ASP A 1 120 ? 11.073 4.873 -11.374 1.00 78.44 120 ASP A C 1
ATOM 913 O O . ASP A 1 120 ? 10.479 5.799 -11.925 1.00 78.44 120 ASP A O 1
ATOM 917 N N . VAL A 1 121 ? 11.322 3.726 -12.020 1.00 80.81 121 VAL A N 1
ATOM 918 C CA . VAL A 1 121 ? 10.880 3.441 -13.400 1.00 80.81 121 VAL A CA 1
ATOM 919 C C . VAL A 1 121 ? 9.352 3.458 -13.519 1.00 80.81 121 VAL A C 1
ATOM 921 O O . VAL A 1 121 ? 8.818 4.069 -14.447 1.00 80.81 121 VAL A O 1
ATOM 924 N N . LEU A 1 122 ? 8.640 2.810 -12.587 1.00 86.50 122 LEU A N 1
ATOM 925 C CA . LEU A 1 122 ? 7.173 2.719 -12.598 1.00 86.50 122 LEU A CA 1
ATOM 926 C C . LEU A 1 122 ? 6.483 4.041 -12.234 1.00 86.50 122 LEU A C 1
ATOM 928 O O . LEU A 1 122 ? 5.419 4.339 -12.773 1.00 86.50 122 LEU A O 1
ATOM 932 N N . SER A 1 123 ? 7.064 4.832 -11.334 1.00 84.62 123 SER A N 1
ATOM 933 C CA . SER A 1 123 ? 6.539 6.144 -10.930 1.00 84.62 123 SER A CA 1
ATOM 934 C C . SER A 1 123 ? 7.025 7.300 -11.805 1.00 84.62 123 SER A C 1
ATOM 936 O O . SER A 1 123 ? 6.555 8.421 -11.629 1.00 84.62 123 SER A O 1
ATOM 938 N N . ASN A 1 124 ? 7.912 7.029 -12.771 1.00 84.00 124 ASN A N 1
ATOM 939 C CA . ASN A 1 124 ? 8.590 8.032 -13.592 1.00 84.00 124 ASN A CA 1
ATOM 940 C C . ASN A 1 124 ? 9.320 9.090 -12.734 1.00 84.00 124 ASN A C 1
ATOM 942 O O . ASN A 1 124 ? 9.231 10.295 -12.973 1.00 84.00 124 ASN A O 1
ATOM 946 N N . ASN A 1 125 ? 10.031 8.638 -11.699 1.00 77.94 125 ASN A N 1
ATOM 947 C CA . ASN A 1 125 ? 10.746 9.514 -10.780 1.00 77.94 125 ASN A CA 1
ATOM 948 C C . ASN A 1 125 ? 12.030 10.066 -11.421 1.00 77.94 125 ASN A C 1
ATOM 950 O O . ASN A 1 125 ? 13.112 9.490 -11.315 1.00 77.94 125 ASN A O 1
ATOM 954 N N . THR A 1 126 ? 11.927 11.239 -12.042 1.00 70.12 126 THR A N 1
ATOM 955 C CA . THR A 1 126 ? 13.075 11.971 -12.595 1.00 70.12 126 THR A CA 1
ATOM 956 C C . THR A 1 126 ? 13.807 12.831 -11.551 1.00 70.12 126 THR A C 1
ATOM 958 O O . THR A 1 126 ? 14.499 13.774 -11.928 1.00 70.12 126 THR A O 1
ATOM 961 N N . SER A 1 127 ? 13.652 12.545 -10.251 1.00 68.12 127 SER A N 1
ATOM 962 C CA . SER A 1 127 ? 14.351 13.247 -9.153 1.00 68.12 127 SER A CA 1
ATOM 963 C C . SER A 1 127 ? 15.656 12.565 -8.731 1.00 68.12 127 SER A C 1
ATOM 965 O O . SER A 1 127 ? 16.366 13.075 -7.865 1.00 68.12 127 SER A O 1
ATOM 967 N N . ALA A 1 128 ? 15.978 11.408 -9.319 1.00 60.25 128 ALA A N 1
ATOM 968 C CA . ALA A 1 128 ? 17.281 10.773 -9.164 1.00 60.25 128 ALA A CA 1
ATOM 969 C C . ALA A 1 128 ? 18.412 11.676 -9.704 1.00 60.25 128 ALA A C 1
ATOM 971 O O . ALA A 1 128 ? 18.180 12.756 -10.244 1.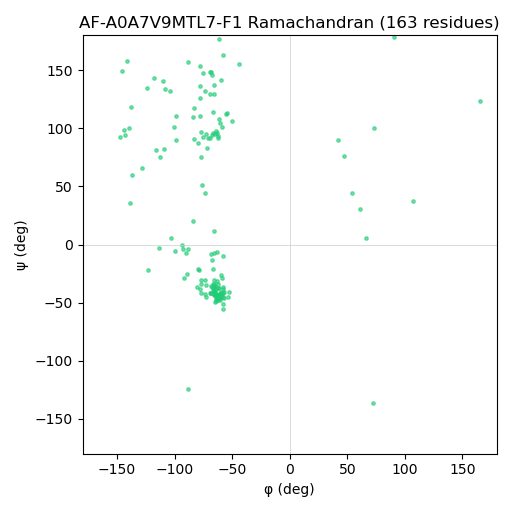00 60.25 128 ALA A O 1
ATOM 972 N N . THR A 1 129 ? 19.675 11.267 -9.588 1.00 58.31 129 THR A N 1
ATOM 973 C CA . THR A 1 129 ? 20.806 12.018 -10.168 1.00 58.31 129 THR A CA 1
ATOM 974 C C . THR A 1 129 ? 21.889 11.056 -10.653 1.00 58.31 129 THR A C 1
ATOM 976 O O . THR A 1 129 ? 22.046 9.962 -10.116 1.00 58.31 129 THR A O 1
ATOM 979 N N . GLY A 1 130 ? 22.622 11.440 -11.702 1.00 62.75 130 GLY A N 1
ATOM 980 C CA . GLY A 1 130 ? 23.670 10.609 -12.298 1.00 62.75 130 GLY A CA 1
ATOM 981 C C . GLY A 1 130 ? 23.115 9.414 -13.078 1.00 62.75 130 GLY A C 1
ATOM 982 O O . GLY A 1 130 ? 22.167 9.546 -13.854 1.00 62.75 130 GLY A O 1
ATOM 983 N N . THR A 1 131 ? 23.724 8.241 -12.889 1.00 62.53 131 THR A N 1
ATOM 984 C CA . THR A 1 131 ? 23.406 7.013 -13.639 1.00 62.53 131 THR A CA 1
ATOM 985 C C . THR A 1 131 ? 21.935 6.613 -13.519 1.00 62.53 131 THR A C 1
ATOM 987 O O . THR A 1 131 ? 21.326 6.249 -14.521 1.00 62.53 131 THR A O 1
ATOM 990 N N . ASN A 1 132 ? 21.344 6.739 -12.328 1.00 63.91 132 ASN A N 1
ATOM 991 C CA . ASN A 1 132 ? 19.964 6.344 -12.026 1.00 63.91 132 ASN A CA 1
ATOM 992 C C . ASN A 1 132 ? 18.928 7.070 -12.928 1.00 63.91 132 ASN A C 1
ATOM 994 O O . ASN A 1 132 ? 18.078 6.408 -13.523 1.00 63.91 132 ASN A O 1
ATOM 998 N N . LEU A 1 133 ? 19.084 8.378 -13.199 1.00 67.38 133 LEU A N 1
ATOM 999 C CA . LEU A 1 133 ? 18.239 9.087 -14.185 1.00 67.38 133 LEU A CA 1
ATOM 1000 C C . LEU A 1 133 ? 18.322 8.477 -15.585 1.00 67.38 133 LEU A C 1
ATOM 1002 O O . LEU A 1 133 ? 17.310 8.329 -16.265 1.00 67.38 133 LEU A O 1
ATOM 1006 N N . THR A 1 134 ? 19.537 8.124 -16.009 1.00 69.06 134 THR A N 1
ATOM 1007 C CA . THR A 1 134 ? 19.788 7.558 -17.341 1.00 69.06 134 THR A CA 1
ATOM 1008 C C . THR A 1 134 ? 19.130 6.180 -17.469 1.00 69.06 134 THR A C 1
ATOM 1010 O O . THR A 1 134 ? 18.584 5.854 -18.521 1.00 69.06 134 THR A O 1
ATOM 1013 N N . TRP A 1 135 ? 19.108 5.395 -16.384 1.00 71.56 135 TRP A N 1
ATOM 1014 C CA . TRP A 1 135 ? 18.362 4.136 -16.311 1.00 71.56 135 TRP A CA 1
ATOM 1015 C C . TRP A 1 135 ? 16.850 4.351 -16.408 1.00 71.56 135 TRP A C 1
ATOM 1017 O O . TRP A 1 135 ? 16.222 3.712 -17.250 1.00 71.56 135 TRP A O 1
ATOM 1027 N N . VAL A 1 136 ? 16.266 5.264 -15.622 1.00 73.31 136 VAL A N 1
ATOM 1028 C CA . VAL A 1 136 ? 14.821 5.566 -15.680 1.00 73.31 136 VAL A CA 1
ATOM 1029 C C . VAL A 1 136 ? 14.410 6.011 -17.088 1.00 73.31 136 VAL A C 1
ATOM 1031 O O . VAL A 1 136 ? 13.447 5.483 -17.641 1.00 73.31 136 VAL A O 1
ATOM 1034 N N . GLN A 1 137 ? 15.187 6.899 -17.712 1.00 78.19 137 GLN A N 1
ATOM 1035 C CA . GLN A 1 137 ? 14.937 7.400 -19.068 1.00 78.19 137 GLN A CA 1
ATOM 1036 C C . GLN A 1 137 ? 15.091 6.327 -20.159 1.00 78.19 137 GLN A C 1
ATOM 1038 O O . GLN A 1 137 ? 14.359 6.355 -21.143 1.00 78.19 137 GLN A O 1
ATOM 1043 N N . ASN A 1 138 ? 16.005 5.365 -20.006 1.00 79.69 138 ASN A N 1
ATOM 1044 C CA . ASN A 1 138 ? 16.176 4.264 -20.962 1.00 79.69 138 ASN A CA 1
ATOM 1045 C C . ASN A 1 138 ? 15.097 3.175 -20.781 1.00 79.69 138 ASN A C 1
ATOM 1047 O O . ASN A 1 138 ? 14.557 2.642 -21.749 1.00 79.69 138 ASN A O 1
ATOM 1051 N N . MET A 1 139 ? 14.728 2.874 -19.532 1.00 79.19 139 MET A N 1
ATOM 1052 C CA . MET A 1 139 ? 13.730 1.851 -19.209 1.00 79.19 139 MET A CA 1
ATOM 1053 C C . MET A 1 139 ? 12.289 2.338 -19.455 1.00 79.19 139 MET A C 1
ATOM 1055 O O . MET A 1 139 ? 11.426 1.532 -19.803 1.00 79.19 139 MET A O 1
ATOM 1059 N N . ASN A 1 140 ? 12.020 3.637 -19.299 1.00 85.19 140 ASN A N 1
ATOM 1060 C CA . ASN A 1 140 ? 10.722 4.275 -19.534 1.00 85.19 140 ASN A CA 1
ATOM 1061 C C . ASN A 1 140 ? 10.870 5.500 -20.468 1.00 85.19 140 ASN A C 1
ATOM 1063 O O . ASN A 1 140 ? 10.616 6.633 -20.056 1.00 85.19 140 ASN A O 1
ATOM 1067 N N . PRO A 1 141 ? 11.257 5.304 -21.746 1.00 82.31 141 PRO A N 1
ATOM 1068 C CA . PRO A 1 141 ? 11.577 6.398 -22.670 1.00 82.31 141 PRO A CA 1
ATOM 1069 C C . PRO A 1 141 ? 10.367 7.257 -23.054 1.00 82.31 141 PRO A C 1
ATOM 1071 O O . PRO A 1 141 ? 10.530 8.336 -23.618 1.00 82.31 141 PRO A O 1
ATOM 1074 N N . ARG A 1 142 ? 9.146 6.796 -22.755 1.00 85.94 142 ARG A N 1
ATOM 1075 C CA . ARG A 1 142 ? 7.910 7.562 -22.958 1.00 85.94 142 ARG A CA 1
ATOM 1076 C C . ARG A 1 142 ? 7.509 8.409 -21.747 1.00 85.94 142 ARG A C 1
ATOM 1078 O O . ARG A 1 142 ? 6.543 9.157 -21.857 1.00 85.94 142 ARG A O 1
ATOM 1085 N N . GLY A 1 143 ? 8.197 8.274 -20.608 1.00 86.31 143 GLY A N 1
ATOM 1086 C CA . GLY A 1 143 ? 7.880 8.991 -19.370 1.00 86.31 143 GLY A CA 1
ATOM 1087 C C . GLY A 1 143 ? 6.483 8.689 -18.813 1.00 86.31 143 GLY A C 1
ATOM 1088 O O . GLY A 1 143 ? 5.851 9.564 -18.226 1.00 86.31 143 GLY A O 1
ATOM 1089 N N . ILE A 1 144 ? 5.958 7.479 -19.041 1.00 88.38 144 ILE A N 1
ATOM 1090 C CA . ILE A 1 144 ? 4.606 7.107 -18.601 1.00 88.38 144 ILE A CA 1
ATOM 1091 C C . ILE A 1 144 ? 4.640 6.796 -17.104 1.00 88.38 144 ILE A C 1
ATOM 1093 O O . ILE A 1 144 ? 5.407 5.942 -16.664 1.00 88.38 144 ILE A O 1
ATOM 1097 N N . GLN A 1 145 ? 3.790 7.451 -16.318 1.00 89.88 145 GLN A N 1
ATOM 1098 C CA . GLN A 1 145 ? 3.625 7.128 -14.905 1.00 89.88 145 GLN A CA 1
ATOM 1099 C C . GLN A 1 145 ? 2.630 5.970 -14.742 1.00 89.88 145 GLN A C 1
ATOM 1101 O O . GLN A 1 145 ? 1.430 6.132 -14.953 1.00 89.88 145 GLN A O 1
ATOM 1106 N N . PHE A 1 146 ? 3.133 4.801 -14.349 1.00 88.69 146 PHE A N 1
ATOM 1107 C CA . PHE A 1 146 ? 2.337 3.597 -14.088 1.00 88.69 146 PHE A CA 1
ATOM 1108 C C . PHE A 1 146 ? 1.917 3.481 -12.617 1.00 88.69 146 PHE A C 1
ATOM 1110 O O . PHE A 1 146 ? 0.881 2.892 -12.317 1.00 88.69 146 PHE A O 1
ATOM 1117 N N . LEU A 1 147 ? 2.716 4.038 -11.701 1.00 89.00 147 LEU A N 1
ATOM 1118 C CA . LEU A 1 147 ? 2.500 4.000 -10.256 1.00 89.00 147 LEU A CA 1
ATOM 1119 C C . LEU A 1 147 ? 2.470 5.419 -9.669 1.00 89.00 147 LEU A C 1
ATOM 1121 O O . LEU A 1 147 ? 3.342 6.240 -9.944 1.00 89.00 147 LEU A O 1
ATOM 1125 N N . GLN A 1 148 ? 1.492 5.684 -8.806 1.00 85.06 148 GLN A N 1
ATOM 1126 C CA . GLN A 1 148 ? 1.423 6.887 -7.971 1.00 85.06 148 GLN A CA 1
ATOM 1127 C C . GLN A 1 148 ? 1.688 6.466 -6.517 1.00 85.06 148 GLN A C 1
ATOM 1129 O O . GLN A 1 148 ? 0.744 6.181 -5.779 1.00 85.06 148 GLN A O 1
ATOM 1134 N N . PRO A 1 149 ? 2.962 6.309 -6.108 1.00 74.62 149 PRO A N 1
ATOM 1135 C CA . PRO A 1 149 ? 3.280 5.860 -4.762 1.00 74.62 149 PRO A CA 1
ATOM 1136 C C . PRO A 1 149 ? 2.847 6.913 -3.738 1.00 74.62 149 PRO A C 1
ATOM 1138 O O . PRO A 1 149 ? 3.091 8.106 -3.906 1.00 74.62 149 PRO A O 1
ATOM 1141 N N . THR A 1 150 ? 2.246 6.465 -2.637 1.00 75.44 150 THR A N 1
ATOM 1142 C CA . THR A 1 150 ? 1.965 7.337 -1.491 1.00 75.44 150 THR A CA 1
ATOM 1143 C C . THR A 1 150 ? 3.280 7.646 -0.773 1.00 75.44 150 THR A C 1
ATOM 1145 O O . THR A 1 150 ? 3.756 6.848 0.035 1.00 75.44 150 THR A O 1
ATOM 1148 N N . VAL A 1 151 ? 3.902 8.780 -1.099 1.00 73.25 151 VAL A N 1
ATOM 1149 C CA . VAL A 1 151 ? 5.194 9.194 -0.530 1.00 73.25 151 VAL A CA 1
ATOM 1150 C C . VAL A 1 151 ? 5.029 10.001 0.759 1.00 73.25 151 VAL A C 1
ATOM 1152 O O . VAL A 1 151 ? 3.988 10.612 1.017 1.00 73.25 151 VAL A O 1
ATOM 1155 N N . ALA A 1 152 ? 6.073 10.017 1.589 1.00 68.06 152 ALA A N 1
ATOM 1156 C CA . ALA A 1 152 ? 6.148 10.942 2.714 1.00 68.06 152 ALA A CA 1
ATOM 1157 C C . ALA A 1 152 ? 6.329 12.382 2.207 1.00 68.06 152 ALA A C 1
ATOM 1159 O O . ALA A 1 152 ? 6.987 12.613 1.195 1.00 68.06 152 ALA A O 1
ATOM 1160 N N . LYS A 1 153 ? 5.799 13.362 2.946 1.00 69.31 153 LYS A N 1
ATOM 1161 C CA . LYS A 1 153 ? 5.994 14.795 2.665 1.00 69.31 153 LYS A CA 1
ATOM 1162 C C . LYS A 1 153 ? 7.473 15.216 2.682 1.00 69.31 153 LYS A C 1
ATOM 1164 O O . LYS A 1 153 ? 7.845 16.184 2.028 1.00 69.31 153 LYS A O 1
ATOM 1169 N N . ASP A 1 154 ? 8.290 14.515 3.460 1.00 70.06 154 ASP A N 1
ATOM 1170 C CA . ASP A 1 154 ? 9.733 14.712 3.569 1.00 70.06 154 ASP A CA 1
ATOM 1171 C C . ASP A 1 154 ? 10.401 13.329 3.606 1.00 70.06 154 ASP A C 1
ATOM 1173 O O . ASP A 1 154 ? 10.144 12.533 4.513 1.00 70.06 154 ASP A O 1
ATOM 1177 N N . SER A 1 155 ? 11.248 13.045 2.615 1.00 65.50 155 SER A N 1
ATOM 1178 C CA . SER A 1 155 ? 11.955 11.767 2.462 1.00 65.50 155 SER A CA 1
ATOM 1179 C C . SER A 1 155 ? 12.991 11.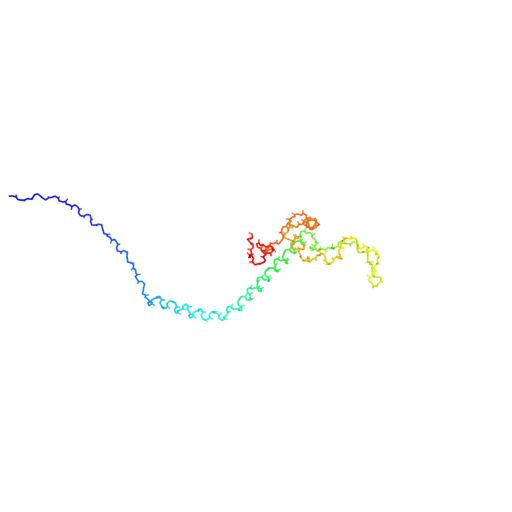501 3.562 1.00 65.50 155 SER A C 1
ATOM 1181 O O . SER A 1 155 ? 13.347 10.349 3.796 1.00 65.50 155 SER A O 1
ATOM 1183 N N . VAL A 1 156 ? 13.470 12.543 4.249 1.00 69.38 156 VAL A N 1
ATOM 1184 C CA . VAL A 1 156 ? 14.409 12.449 5.382 1.00 69.38 156 VAL A CA 1
ATOM 1185 C C . VAL A 1 156 ? 13.651 12.309 6.70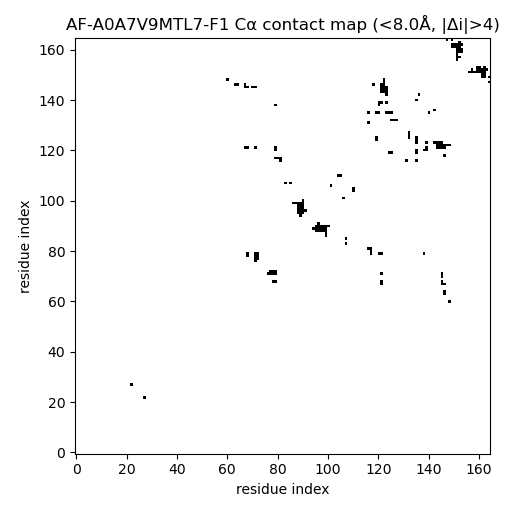8 1.00 69.38 156 VAL A C 1
ATOM 1187 O O . VAL A 1 156 ? 14.165 11.737 7.671 1.00 69.38 156 VAL A O 1
ATOM 1190 N N . GLN A 1 157 ? 12.403 12.786 6.767 1.00 74.25 157 GLN A N 1
ATOM 1191 C CA . GLN A 1 157 ? 11.550 12.732 7.955 1.00 74.25 157 GLN A CA 1
ATOM 1192 C C . GLN A 1 157 ? 10.299 11.867 7.712 1.00 74.25 157 GLN A C 1
ATOM 1194 O O . GLN A 1 157 ? 9.203 12.401 7.536 1.00 74.25 157 GLN A O 1
ATOM 1199 N N . PRO A 1 158 ? 10.382 10.524 7.818 1.00 65.00 158 PRO A N 1
ATOM 1200 C CA . PRO A 1 158 ? 9.256 9.620 7.535 1.00 65.00 158 PRO A CA 1
ATOM 1201 C C . PRO A 1 158 ? 8.037 9.779 8.471 1.00 65.00 158 PRO A C 1
ATOM 1203 O O . PRO A 1 158 ? 6.998 9.164 8.250 1.00 65.00 158 PRO A O 1
ATOM 1206 N N . ARG A 1 159 ? 8.131 10.612 9.520 1.00 73.19 159 ARG A N 1
ATOM 1207 C CA . ARG A 1 159 ? 7.003 11.022 10.382 1.00 73.19 159 ARG A CA 1
ATOM 1208 C C . ARG A 1 159 ? 6.322 12.334 9.959 1.00 73.19 159 ARG A C 1
ATOM 1210 O O . ARG A 1 159 ? 5.355 12.724 10.601 1.00 73.19 159 ARG A O 1
ATOM 1217 N N . SER A 1 160 ? 6.781 12.989 8.888 1.00 76.44 160 SER A N 1
ATOM 1218 C CA . SER A 1 160 ? 6.234 14.251 8.345 1.00 76.44 160 SER A CA 1
ATOM 1219 C C . SER A 1 160 ? 4.805 14.115 7.779 1.00 76.44 160 SER A C 1
ATOM 1221 O O . SER A 1 160 ? 4.148 15.106 7.461 1.00 76.44 160 SER A O 1
ATOM 1223 N N . GLY A 1 161 ? 4.297 12.881 7.696 1.00 70.50 161 GLY A N 1
ATOM 1224 C CA . GLY A 1 161 ? 2.994 12.551 7.130 1.00 70.50 161 GLY A CA 1
ATOM 1225 C C . GLY A 1 161 ? 3.075 12.244 5.638 1.00 70.50 161 GLY A C 1
ATOM 1226 O O . GLY A 1 161 ? 4.144 12.283 5.029 1.00 70.50 161 GLY A O 1
ATOM 1227 N N . ILE A 1 162 ? 1.924 11.906 5.068 1.00 74.88 162 ILE A N 1
ATOM 1228 C CA . ILE A 1 162 ? 1.758 11.592 3.648 1.00 74.88 162 ILE A CA 1
ATOM 1229 C C . ILE A 1 162 ? 1.729 12.899 2.840 1.00 74.88 162 ILE A C 1
ATOM 1231 O O . ILE A 1 162 ? 1.097 13.873 3.257 1.00 74.88 162 ILE A O 1
ATOM 1235 N N . ALA A 1 163 ? 2.430 12.931 1.707 1.00 67.81 163 ALA A N 1
ATOM 1236 C CA . ALA A 1 163 ? 2.341 14.024 0.744 1.00 67.81 163 ALA A CA 1
ATOM 1237 C C . ALA A 1 163 ? 0.955 14.040 0.065 1.00 67.81 163 ALA A C 1
ATOM 1239 O O . ALA A 1 163 ? 0.365 12.974 -0.119 1.00 67.81 163 ALA A O 1
ATOM 1240 N N . PRO A 1 164 ? 0.417 15.210 -0.326 1.00 59.59 164 PRO A N 1
ATOM 1241 C CA . PRO A 1 164 ? -0.739 15.241 -1.219 1.00 59.59 164 PRO A CA 1
ATOM 1242 C C . PRO A 1 164 ? -0.396 14.539 -2.544 1.00 59.59 164 PRO A C 1
ATOM 1244 O O . PRO A 1 164 ? 0.733 14.661 -3.023 1.00 59.59 164 PRO A O 1
ATOM 1247 N N . ALA A 1 165 ? -1.371 13.807 -3.086 1.00 55.72 165 ALA A N 1
ATOM 1248 C CA . ALA A 1 165 ? -1.310 13.204 -4.419 1.00 55.72 165 ALA A CA 1
ATOM 1249 C C . ALA A 1 165 ? -1.510 14.260 -5.519 1.00 55.72 165 ALA A C 1
ATOM 1251 O O . ALA A 1 165 ? -2.276 15.220 -5.259 1.00 55.72 165 ALA A O 1
#

Sequence (165 aa):
MPLSRTDANVEVTARSRRSQSAFTLIELMVVIAIIVILMGLLFPAFRGVQDQAKKTQAKNDLTQIVTAVNAYYTEYGKYPVYYATAPVTPTDSDFSDNGATVVNGGDAFTNMGENSLVIDVLSNNTSATGTNLTWVQNMNPRGIQFLQPTVAKDSVQPRSGIAPA

Secondary structure (DSSP, 8-state):
------------------------HHHHHHHHHHHHHHHHHHGGGHHHHHHHHHHHHHHHHHHHHHHHHHHHHHHHSS--------------TTS-SS-----SS--TTTT---SHHHHHHHHT-TT--THHHHHHHHHSTT---------BSSSS-TTS-BPP-

Foldseek 3Di:
DDDDDDDDDPPPPPPPPPPPPDDDPVNVVVVVVVVCVVCVVVVVVVVVVVVVVVVVVVVVQVVLVVQLQVVLCVVPVDGQDDDPPDPPQDDDVVPGDHDDPPDPDPPPPPPDPDVPLNVCLQQVPCVDDDPSNVSSCVSNVVSDRSHDDQDAPDPVDNVNHTDDD